Protein AF-A0A925UQS1-F1 (afdb_monomer_lite)

pLDDT: mean 80.5, std 10.34, range [47.56, 92.5]

Radius of gyration: 14.99 Å; chains: 1; bounding box: 30×43×42 Å

Foldseek 3Di:
DPDPDDDDDQDDPDPDDDDQVVSLVVQQVCCVPPVDVAAEAEDQQQVVRPDDPRYGTYHPVPDDPVRVVVVVVCSVPDDDDDPVVVVVVVVVVVVCVVPPD

Structure (mmCIF, N/CA/C/O backbone):
data_AF-A0A925UQS1-F1
#
_entry.id   AF-A0A925UQS1-F1
#
loop_
_atom_site.group_PDB
_atom_site.id
_atom_site.type_symbol
_atom_site.label_atom_id
_atom_site.label_alt_id
_atom_site.label_comp_id
_atom_site.label_asym_id
_atom_site.label_entity_id
_atom_site.label_seq_id
_atom_site.pdbx_PDB_ins_code
_atom_site.Cartn_x
_atom_site.Cartn_y
_atom_site.Cartn_z
_atom_site.occupancy
_atom_site.B_iso_or_equiv
_atom_site.auth_seq_id
_atom_site.auth_comp_id
_atom_site.auth_asym_id
_atom_site.auth_atom_id
_atom_site.pdbx_PDB_model_num
ATOM 1 N N . GLU A 1 1 ? 3.114 -20.949 0.498 1.00 47.56 1 GLU A N 1
ATOM 2 C CA . GLU A 1 1 ? 1.851 -21.397 -0.129 1.00 47.56 1 GLU A CA 1
ATOM 3 C C . GLU A 1 1 ? 1.239 -20.238 -0.898 1.00 47.56 1 GLU A C 1
ATOM 5 O O . GLU A 1 1 ? 1.100 -19.165 -0.324 1.00 47.56 1 GLU A O 1
ATOM 10 N N . ASN A 1 2 ? 0.900 -20.427 -2.175 1.00 52.28 2 ASN A N 1
ATOM 11 C CA . ASN A 1 2 ? 0.190 -19.416 -2.964 1.00 52.28 2 ASN A CA 1
ATOM 12 C C . ASN A 1 2 ? -1.278 -19.371 -2.522 1.00 52.28 2 ASN A C 1
ATOM 14 O O . ASN A 1 2 ? -2.119 -20.090 -3.064 1.00 52.28 2 ASN A O 1
ATOM 18 N N . LYS A 1 3 ? -1.592 -18.546 -1.517 1.00 63.81 3 LYS A N 1
ATOM 19 C CA . LYS A 1 3 ? -2.983 -18.215 -1.195 1.00 63.81 3 LYS A CA 1
ATOM 20 C C . LYS A 1 3 ? -3.558 -17.422 -2.373 1.00 63.81 3 LYS A C 1
ATOM 22 O O . LYS A 1 3 ? -3.041 -16.364 -2.715 1.00 63.81 3 LYS A O 1
ATOM 27 N N . ARG A 1 4 ? -4.619 -17.928 -3.009 1.00 74.75 4 ARG A N 1
ATOM 28 C CA . ARG A 1 4 ? -5.385 -17.159 -4.001 1.00 74.75 4 ARG A CA 1
ATOM 29 C C . ARG A 1 4 ? -6.232 -16.133 -3.256 1.00 74.75 4 ARG A C 1
ATOM 31 O O . ARG A 1 4 ? -7.322 -16.452 -2.795 1.00 74.75 4 ARG A O 1
ATOM 38 N N . ILE A 1 5 ? -5.690 -14.935 -3.093 1.00 84.19 5 ILE A N 1
ATOM 39 C CA . ILE A 1 5 ? -6.405 -13.784 -2.541 1.00 84.19 5 ILE A CA 1
ATOM 40 C C . ILE A 1 5 ? -7.114 -13.098 -3.707 1.00 84.19 5 ILE A C 1
ATOM 42 O O . ILE A 1 5 ? -6.516 -12.918 -4.767 1.00 84.19 5 ILE A O 1
ATOM 46 N N . ALA A 1 6 ? -8.391 -12.759 -3.537 1.00 90.06 6 ALA A N 1
ATOM 47 C CA . ALA A 1 6 ? -9.095 -11.953 -4.524 1.00 90.06 6 ALA A CA 1
ATOM 48 C C . ALA A 1 6 ? -8.437 -10.570 -4.577 1.00 90.06 6 ALA A C 1
ATOM 50 O O . ALA A 1 6 ? -8.285 -9.920 -3.544 1.00 90.06 6 ALA A O 1
ATOM 51 N N . TYR A 1 7 ? -8.020 -10.140 -5.764 1.00 90.94 7 TYR A N 1
ATOM 52 C CA . TYR A 1 7 ? -7.344 -8.864 -5.949 1.00 90.94 7 TYR A CA 1
ATOM 53 C C . TYR A 1 7 ? -7.933 -8.115 -7.139 1.00 90.94 7 TYR A C 1
ATOM 55 O O . TYR A 1 7 ? -8.468 -8.714 -8.074 1.00 90.94 7 TYR A O 1
ATOM 63 N N . LYS A 1 8 ? -7.808 -6.791 -7.092 1.00 91.75 8 LYS A N 1
A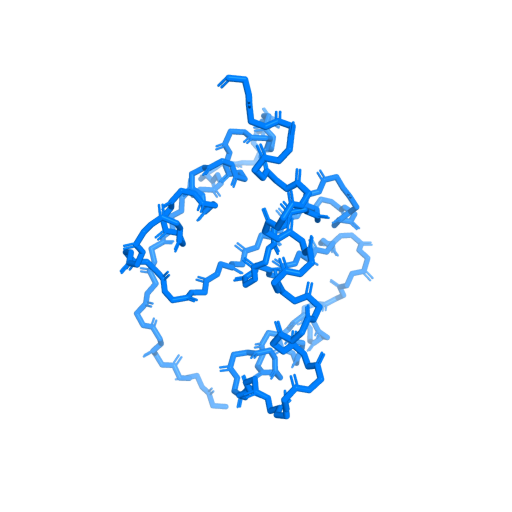TOM 64 C CA . LYS A 1 8 ? -8.108 -5.886 -8.195 1.00 91.75 8 LYS A CA 1
ATOM 65 C C . LYS A 1 8 ? -6.817 -5.173 -8.561 1.00 91.75 8 LYS A C 1
ATOM 67 O O . LYS A 1 8 ? -6.222 -4.508 -7.718 1.00 91.75 8 LYS A O 1
ATOM 72 N N . ASP A 1 9 ? -6.376 -5.366 -9.795 1.00 92.50 9 ASP A N 1
ATOM 73 C CA . ASP A 1 9 ? -5.205 -4.683 -10.330 1.00 92.50 9 ASP A CA 1
ATOM 74 C C . ASP A 1 9 ? -5.629 -3.322 -10.895 1.00 92.50 9 ASP A C 1
ATOM 76 O O . ASP A 1 9 ? -6.614 -3.213 -11.630 1.00 92.50 9 ASP A O 1
ATOM 80 N N . PHE A 1 10 ? -4.905 -2.276 -10.514 1.00 91.12 10 PHE A N 1
ATOM 81 C CA . PHE A 1 10 ? -5.135 -0.910 -10.980 1.00 91.12 10 PHE A CA 1
ATOM 82 C C . PHE A 1 10 ? -4.076 -0.470 -12.004 1.00 91.12 10 PHE A C 1
ATOM 84 O O . PHE A 1 10 ? -4.144 0.651 -12.507 1.00 91.12 10 PHE A O 1
ATOM 91 N N . GLY A 1 11 ? -3.141 -1.356 -12.361 1.00 90.56 11 GLY A N 1
ATOM 92 C CA . GLY A 1 11 ? -2.029 -1.108 -13.268 1.00 90.56 11 GLY A CA 1
ATOM 93 C C . GLY A 1 11 ? -0.781 -0.562 -12.558 1.00 90.56 11 GLY A C 1
ATOM 94 O O . GLY A 1 11 ? -0.696 -0.520 -11.334 1.00 90.56 11 GLY A O 1
ATOM 95 N N . THR A 1 12 ? 0.225 -0.080 -13.289 1.00 91.50 12 THR A N 1
ATOM 96 C CA . THR A 1 12 ? 0.292 0.029 -14.760 1.00 91.50 12 THR A CA 1
ATOM 97 C C . THR A 1 12 ? 0.422 -1.330 -15.464 1.00 91.50 12 THR A C 1
ATOM 99 O O . THR A 1 12 ? 0.850 -2.311 -14.869 1.00 91.50 12 THR A O 1
ATOM 102 N N . TYR A 1 13 ? 0.067 -1.378 -16.750 1.00 92.00 13 TYR A N 1
ATOM 103 C CA . TYR A 1 13 ? 0.138 -2.579 -17.597 1.00 92.00 13 TYR A CA 1
ATOM 104 C C . TYR A 1 13 ? 1.223 -2.482 -18.679 1.00 92.00 13 TYR A C 1
ATOM 106 O O . TYR A 1 13 ? 1.277 -3.301 -19.594 1.00 92.00 13 TYR A O 1
ATOM 114 N N . SER A 1 14 ? 2.076 -1.460 -18.595 1.00 92.38 14 SER A N 1
ATOM 115 C CA . SER A 1 14 ? 3.208 -1.245 -19.491 1.00 92.38 14 SER A CA 1
ATOM 116 C C . SER A 1 14 ? 4.458 -0.860 -18.701 1.00 92.38 14 SER A C 1
ATOM 118 O O . SER A 1 14 ? 4.381 -0.438 -17.548 1.00 92.38 14 SER A O 1
ATOM 120 N N . GLN A 1 15 ? 5.622 -0.987 -19.339 1.00 88.56 15 GLN A N 1
ATOM 121 C CA . GLN A 1 15 ? 6.905 -0.515 -18.797 1.00 88.56 15 GLN A CA 1
ATOM 122 C C . GLN A 1 15 ? 7.160 0.971 -19.083 1.00 88.56 15 GLN A C 1
ATOM 124 O O . GLN A 1 15 ? 8.255 1.479 -18.839 1.00 88.56 15 GLN A O 1
ATOM 129 N N . GLU A 1 16 ? 6.178 1.665 -19.652 1.00 89.81 16 GLU A N 1
ATOM 130 C CA . GLU A 1 16 ? 6.319 3.077 -19.967 1.00 89.81 16 GLU A CA 1
ATOM 131 C C . GLU A 1 16 ? 6.341 3.910 -18.685 1.00 89.81 16 GLU A C 1
ATOM 133 O O . GLU A 1 16 ? 5.779 3.539 -17.652 1.00 89.81 16 GLU A O 1
ATOM 138 N N . SER A 1 17 ? 7.003 5.063 -18.750 1.00 88.19 17 SER A N 1
ATOM 139 C CA . SER A 1 17 ? 6.994 6.001 -17.634 1.00 88.19 17 SER A CA 1
ATOM 140 C C . SER A 1 17 ? 5.579 6.528 -17.417 1.00 88.19 17 SER A C 1
ATOM 142 O O . SER A 1 17 ? 4.954 7.047 -18.339 1.00 88.19 17 SER A O 1
ATOM 144 N N . VAL A 1 18 ? 5.106 6.456 -16.177 1.00 87.56 18 VAL A N 1
ATOM 145 C CA . VAL A 1 18 ? 3.771 6.908 -15.785 1.00 87.56 18 VAL A CA 1
ATOM 146 C C . VAL A 1 18 ? 3.809 7.724 -14.497 1.00 87.56 18 VAL A C 1
ATOM 148 O O . VAL A 1 18 ? 4.739 7.624 -13.694 1.00 87.56 18 VAL A O 1
ATOM 151 N N . ASP A 1 19 ? 2.754 8.506 -14.272 1.00 85.31 19 ASP A N 1
ATOM 152 C CA . ASP A 1 19 ? 2.575 9.261 -13.035 1.00 85.31 19 ASP A CA 1
ATOM 153 C C . ASP A 1 19 ? 1.997 8.354 -11.941 1.00 85.31 19 ASP A C 1
ATOM 155 O O . ASP A 1 19 ? 0.783 8.136 -11.865 1.00 85.31 19 ASP A O 1
ATOM 159 N N . TYR A 1 20 ? 2.857 7.863 -11.048 1.00 82.62 20 TYR A N 1
ATOM 160 C CA . TYR A 1 20 ? 2.450 7.025 -9.914 1.00 82.62 20 TYR A CA 1
ATOM 161 C C . TYR A 1 20 ? 1.327 7.613 -9.023 1.00 82.62 20 TYR A C 1
ATOM 163 O O . TYR A 1 20 ? 0.552 6.810 -8.498 1.00 82.62 20 TYR A O 1
ATOM 171 N N . PRO A 1 21 ? 1.147 8.949 -8.855 1.00 84.38 21 PRO A N 1
ATOM 172 C CA . PRO A 1 21 ? 0.057 9.474 -8.030 1.00 84.38 21 PRO A CA 1
ATOM 173 C C . PRO A 1 21 ? -1.340 9.075 -8.521 1.00 84.38 21 PRO A C 1
ATOM 175 O O . PRO A 1 21 ? -2.245 8.926 -7.705 1.00 84.38 21 PRO A O 1
ATOM 178 N N . LYS A 1 22 ? -1.519 8.857 -9.834 1.00 85.25 22 LYS A N 1
ATOM 179 C CA . LYS A 1 22 ? -2.806 8.429 -10.410 1.00 85.25 22 LYS A CA 1
ATOM 180 C C . LYS A 1 22 ? -3.211 7.052 -9.877 1.00 85.25 22 LYS A C 1
ATOM 182 O O . LYS A 1 22 ? -4.318 6.883 -9.380 1.00 85.25 22 LYS A O 1
ATOM 187 N N . TYR A 1 23 ? -2.274 6.107 -9.898 1.00 87.75 23 TYR A N 1
ATOM 188 C CA . TYR A 1 23 ? -2.472 4.744 -9.400 1.00 87.75 23 TYR A CA 1
ATOM 189 C C . TYR A 1 23 ? -2.615 4.710 -7.878 1.00 87.75 23 TYR A C 1
ATOM 191 O O . TYR A 1 23 ? -3.487 4.023 -7.350 1.00 87.75 23 TYR A O 1
ATOM 199 N N . ALA A 1 24 ? -1.811 5.511 -7.170 1.00 85.06 24 ALA A N 1
ATOM 200 C CA . ALA A 1 24 ? -1.922 5.655 -5.724 1.00 85.06 24 ALA A CA 1
ATOM 201 C C . ALA A 1 24 ? -3.315 6.153 -5.303 1.00 85.06 24 ALA A C 1
ATOM 203 O O . ALA A 1 24 ? -3.879 5.622 -4.345 1.00 85.06 24 ALA A O 1
ATOM 204 N N . SER A 1 25 ? -3.894 7.119 -6.033 1.00 85.56 25 SER A N 1
ATOM 205 C CA . SER A 1 25 ? -5.259 7.599 -5.776 1.00 85.56 25 SER A CA 1
ATOM 206 C C . SER A 1 25 ? -6.280 6.487 -5.970 1.00 85.56 25 SER A C 1
ATOM 208 O O . SER A 1 25 ? -7.073 6.246 -5.069 1.00 85.56 25 SER A O 1
ATOM 210 N N . SER A 1 26 ? -6.216 5.747 -7.082 1.00 87.56 26 SER A N 1
ATOM 211 C CA . SER A 1 26 ? -7.165 4.660 -7.360 1.00 87.56 26 SER A CA 1
ATOM 212 C C . SER A 1 26 ? -7.136 3.559 -6.298 1.00 87.56 26 SER A C 1
ATOM 214 O O . SER A 1 26 ? -8.190 3.128 -5.832 1.00 87.56 26 SER A O 1
ATOM 216 N N . VAL A 1 27 ? -5.945 3.137 -5.858 1.00 87.12 27 VAL A N 1
ATOM 217 C CA . VAL A 1 27 ? -5.826 2.151 -4.772 1.00 87.12 27 VAL A CA 1
ATOM 218 C C . VAL A 1 27 ? -6.367 2.735 -3.468 1.00 87.12 27 VAL A C 1
ATOM 220 O O . VAL A 1 27 ? -7.173 2.090 -2.800 1.00 87.12 27 VAL A O 1
ATOM 223 N N . THR A 1 28 ? -6.006 3.977 -3.136 1.00 84.81 28 THR A N 1
ATOM 224 C CA . THR A 1 28 ? -6.483 4.650 -1.917 1.00 84.81 28 THR A CA 1
ATOM 225 C C . THR A 1 28 ? -8.000 4.812 -1.893 1.00 84.81 28 THR A C 1
ATOM 227 O O . THR A 1 28 ? -8.617 4.593 -0.855 1.00 84.81 28 THR A O 1
ATOM 230 N N . GLU A 1 29 ? -8.614 5.155 -3.021 1.00 85.62 29 GLU A N 1
ATOM 231 C CA . GLU A 1 29 ? -10.065 5.270 -3.172 1.00 85.62 29 GLU A CA 1
ATOM 232 C C . GLU A 1 29 ? -10.756 3.912 -3.051 1.00 85.62 29 GLU A C 1
ATOM 234 O O . GLU A 1 29 ? -11.755 3.813 -2.349 1.00 85.62 29 GLU A O 1
ATOM 239 N N . SER A 1 30 ? -10.203 2.843 -3.638 1.00 85.94 30 SER A N 1
ATOM 240 C CA . SER A 1 30 ? -10.784 1.500 -3.479 1.00 85.94 30 SER A CA 1
ATOM 241 C C . SER A 1 30 ? -10.756 1.011 -2.027 1.00 85.94 30 SER A C 1
ATOM 243 O O . SER A 1 30 ? -11.685 0.347 -1.565 1.00 85.94 30 SER A O 1
ATOM 245 N N . VAL A 1 31 ? -9.727 1.400 -1.268 1.00 85.94 31 VAL A N 1
ATOM 246 C CA . VAL A 1 31 ? -9.650 1.128 0.173 1.00 85.94 31 VAL A CA 1
ATOM 247 C C . VAL A 1 31 ? -10.627 2.025 0.957 1.00 85.94 31 VAL A C 1
ATOM 249 O O . VAL A 1 31 ? -11.260 1.577 1.914 1.00 85.94 31 VAL A O 1
ATOM 252 N N . LYS A 1 32 ? -10.816 3.282 0.532 1.00 72.06 32 LYS A N 1
ATOM 253 C CA . LYS A 1 32 ? -11.739 4.275 1.116 1.00 72.06 32 LYS A CA 1
ATOM 254 C C . LYS A 1 32 ? -13.078 4.341 0.348 1.00 72.06 32 LYS A C 1
ATOM 256 O O . LYS A 1 32 ? -13.355 5.378 -0.248 1.00 72.06 32 LYS A O 1
ATOM 261 N N . PRO A 1 33 ? -13.934 3.307 0.300 1.00 58.38 33 PRO A N 1
ATOM 262 C CA . PRO A 1 33 ? -14.974 3.095 1.313 1.00 58.38 33 PRO A CA 1
ATOM 263 C C . PRO A 1 33 ? -15.359 1.598 1.411 1.00 58.38 33 PRO A C 1
ATOM 265 O O . PRO A 1 33 ? -16.536 1.253 1.501 1.00 58.38 33 PRO A O 1
ATOM 268 N N . GLY A 1 34 ? -14.359 0.708 1.381 1.00 68.50 34 GLY A N 1
ATOM 269 C CA . GLY A 1 34 ? -14.544 -0.737 1.560 1.00 68.50 34 GLY A CA 1
ATOM 270 C C . GLY A 1 34 ? -14.749 -1.565 0.285 1.00 68.50 34 GLY A C 1
ATOM 271 O O . GLY A 1 34 ? -15.304 -2.654 0.388 1.00 68.50 34 GLY A O 1
ATOM 272 N N . GLU A 1 35 ? -14.318 -1.104 -0.901 1.00 83.88 35 GLU A N 1
ATOM 273 C CA . GLU A 1 35 ? -14.237 -1.996 -2.081 1.00 83.88 35 GLU A CA 1
ATOM 274 C C . GLU A 1 35 ? -13.091 -3.009 -1.909 1.00 83.88 35 GLU A C 1
ATOM 276 O O . GLU A 1 35 ? -13.245 -4.194 -2.197 1.00 83.88 35 GLU A O 1
ATOM 281 N N . CYS A 1 36 ? -11.959 -2.541 -1.383 1.00 85.25 36 CYS A N 1
ATOM 282 C CA . CYS A 1 36 ? -10.796 -3.343 -1.031 1.00 85.25 36 CYS A CA 1
ATOM 283 C C . CYS A 1 36 ? -10.506 -3.198 0.468 1.00 85.25 36 CYS A C 1
ATOM 285 O O . CYS A 1 36 ? -10.487 -2.092 1.002 1.00 85.25 36 CYS A O 1
ATOM 287 N N . GLU A 1 37 ? -10.206 -4.298 1.157 1.00 83.31 37 GLU A N 1
ATOM 288 C CA . GLU A 1 37 ? -9.827 -4.256 2.582 1.00 83.31 37 GLU A CA 1
ATOM 289 C C . GLU A 1 37 ? -8.424 -3.667 2.801 1.00 83.31 37 GLU A C 1
ATOM 291 O O . GLU A 1 37 ? -8.092 -3.156 3.872 1.00 83.31 37 GLU A O 1
ATOM 296 N N . ARG A 1 38 ? -7.574 -3.792 1.781 1.00 85.94 38 ARG A N 1
ATOM 297 C CA . ARG A 1 38 ? -6.122 -3.657 1.846 1.00 85.94 38 ARG A CA 1
ATOM 298 C C . ARG A 1 38 ? -5.602 -3.204 0.483 1.00 85.94 38 ARG A C 1
ATOM 300 O O . ARG A 1 38 ? -6.058 -3.716 -0.535 1.00 85.94 38 ARG A O 1
ATOM 307 N N . GLY A 1 39 ? -4.645 -2.276 0.460 1.00 87.88 39 GLY A N 1
ATOM 308 C CA . GLY A 1 39 ? -3.934 -1.869 -0.759 1.00 87.88 39 GLY A CA 1
ATOM 309 C C . GLY A 1 39 ? -2.446 -2.235 -0.746 1.00 87.88 39 GLY A C 1
ATOM 310 O O . GLY A 1 39 ? -1.782 -2.114 0.282 1.00 87.88 39 GLY A O 1
ATOM 311 N N . ILE A 1 40 ? -1.908 -2.629 -1.900 1.00 88.69 40 ILE A N 1
ATOM 312 C CA . ILE A 1 40 ? -0.466 -2.799 -2.126 1.00 88.69 40 ILE A CA 1
ATOM 313 C C . ILE A 1 40 ? -0.063 -1.843 -3.246 1.00 88.69 40 ILE A C 1
ATOM 315 O O . ILE A 1 40 ? -0.709 -1.796 -4.290 1.00 88.69 40 ILE A O 1
ATOM 319 N N . LEU A 1 41 ? 0.994 -1.071 -3.019 1.00 88.19 41 LEU A N 1
ATOM 320 C CA . LEU A 1 41 ? 1.565 -0.141 -3.983 1.00 88.19 41 LEU A CA 1
ATOM 321 C C . LEU A 1 41 ? 3.044 -0.463 -4.191 1.00 88.19 41 LEU A C 1
ATOM 323 O O . LEU A 1 41 ? 3.773 -0.712 -3.234 1.00 88.19 41 LEU A O 1
ATOM 327 N N . CYS A 1 42 ? 3.505 -0.431 -5.439 1.00 86.06 42 CYS A N 1
ATOM 328 C CA . CYS A 1 42 ? 4.900 -0.690 -5.784 1.00 86.06 42 CYS A CA 1
ATOM 329 C C . CYS A 1 42 ? 5.430 0.419 -6.697 1.00 86.06 42 CYS A C 1
ATOM 331 O O . CYS A 1 42 ? 4.801 0.767 -7.695 1.00 86.06 42 CYS A O 1
ATOM 333 N N . CYS A 1 43 ? 6.575 1.004 -6.347 1.00 84.56 43 CYS A N 1
ATOM 334 C CA . CYS A 1 43 ? 7.291 1.943 -7.210 1.00 84.56 43 CYS A CA 1
ATOM 335 C C . CYS A 1 43 ? 8.806 1.745 -7.075 1.00 84.56 43 CYS A C 1
ATOM 337 O O . CYS A 1 43 ? 9.258 0.893 -6.321 1.00 84.56 43 CYS A O 1
ATOM 339 N N . GLY A 1 44 ? 9.623 2.531 -7.783 1.00 81.19 44 GLY A N 1
ATOM 340 C CA . GLY A 1 44 ? 11.075 2.314 -7.799 1.00 81.19 44 GLY A CA 1
ATOM 341 C C . 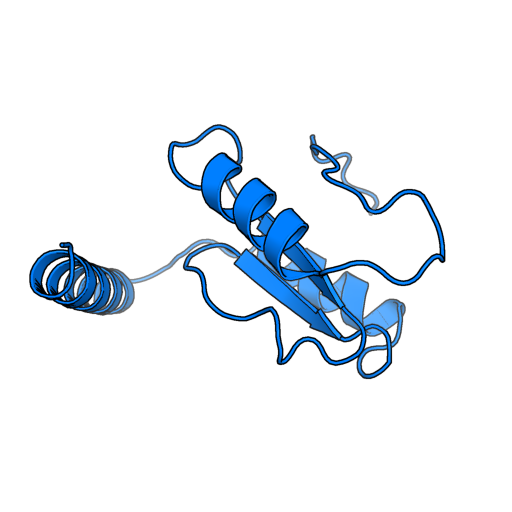GLY A 1 44 ? 11.731 2.302 -6.409 1.00 81.19 44 GLY A C 1
ATOM 342 O O . GLY A 1 44 ? 12.550 1.433 -6.133 1.00 81.19 44 GLY A O 1
ATOM 343 N N . THR A 1 45 ? 11.369 3.236 -5.524 1.00 78.31 45 THR A N 1
ATOM 344 C CA . THR A 1 45 ? 11.970 3.361 -4.179 1.00 78.31 45 THR A CA 1
ATOM 345 C C . THR A 1 45 ? 10.991 3.131 -3.030 1.00 78.31 45 THR A C 1
ATOM 347 O O . THR A 1 45 ? 11.420 3.062 -1.885 1.00 78.31 45 THR A O 1
ATOM 350 N N . GLY A 1 46 ? 9.685 3.066 -3.295 1.00 68.31 46 GLY A N 1
ATOM 351 C CA . GLY A 1 46 ? 8.638 2.990 -2.268 1.00 68.31 46 GLY A CA 1
ATOM 352 C C . GLY A 1 46 ? 8.384 4.300 -1.500 1.00 68.31 46 GLY A C 1
ATOM 353 O O . GLY A 1 46 ? 7.347 4.430 -0.861 1.00 68.31 46 GLY A O 1
ATOM 354 N N . VAL A 1 47 ? 9.273 5.300 -1.599 1.00 66.19 47 VAL A N 1
ATOM 355 C CA . VAL A 1 47 ? 9.218 6.552 -0.809 1.00 66.19 47 VAL A CA 1
ATOM 356 C C . VAL A 1 47 ? 8.148 7.526 -1.311 1.00 66.19 47 VAL A C 1
ATOM 358 O O . VAL A 1 47 ? 7.503 8.204 -0.520 1.00 66.19 47 VAL A O 1
ATOM 361 N N . GLY A 1 48 ? 7.940 7.604 -2.630 1.00 54.19 48 GLY A N 1
ATOM 362 C CA . GLY A 1 48 ? 6.981 8.548 -3.221 1.00 54.19 48 GLY A CA 1
ATOM 363 C C . GLY A 1 48 ? 5.513 8.168 -3.006 1.00 54.19 48 GLY A C 1
ATOM 364 O O . GLY A 1 48 ? 4.637 9.001 -3.206 1.00 54.19 48 GLY A O 1
ATOM 365 N N . ILE A 1 49 ? 5.239 6.921 -2.610 1.00 59.28 49 ILE A N 1
ATOM 366 C CA . ILE A 1 49 ? 3.890 6.343 -2.621 1.00 59.28 49 ILE A CA 1
ATOM 367 C C . ILE A 1 49 ? 3.330 6.043 -1.218 1.00 59.28 49 ILE A C 1
ATOM 369 O O . ILE A 1 49 ? 2.185 5.625 -1.079 1.00 59.28 49 ILE A O 1
ATOM 373 N N . SER A 1 50 ? 4.090 6.332 -0.157 1.00 59.44 50 SER A N 1
ATOM 374 C CA . SER A 1 50 ? 3.764 5.942 1.218 1.00 59.44 50 SER A CA 1
ATOM 375 C C . SER A 1 50 ? 2.973 6.992 2.005 1.00 59.44 50 SER A C 1
ATOM 377 O O . SER A 1 50 ? 3.512 7.584 2.939 1.00 59.44 50 SER A O 1
ATOM 379 N N . ILE A 1 51 ? 1.700 7.232 1.670 1.00 56.81 51 ILE A N 1
ATOM 380 C CA . ILE A 1 51 ? 0.793 8.018 2.535 1.00 56.81 51 ILE A CA 1
ATOM 381 C C . ILE A 1 51 ? -0.649 7.486 2.448 1.00 56.81 51 ILE A C 1
ATOM 383 O O . ILE A 1 51 ? -1.490 8.069 1.771 1.00 56.81 51 ILE A O 1
ATOM 387 N N . ALA A 1 52 ? -0.957 6.392 3.152 1.00 59.38 52 ALA A N 1
ATOM 388 C CA . ALA A 1 52 ? -2.339 6.001 3.455 1.00 59.38 52 ALA A CA 1
ATOM 389 C C . ALA A 1 52 ? -2.405 4.946 4.573 1.00 59.38 52 ALA A C 1
ATOM 391 O O . ALA A 1 52 ? -1.591 4.025 4.627 1.00 59.38 52 ALA A O 1
ATOM 392 N N . ALA A 1 53 ? -3.407 5.055 5.451 1.00 61.97 53 ALA A N 1
ATOM 393 C CA . ALA A 1 53 ? -3.756 3.978 6.375 1.00 61.97 53 ALA A CA 1
ATOM 394 C C . ALA A 1 53 ? -4.269 2.758 5.579 1.00 61.97 53 ALA A C 1
ATOM 396 O O . ALA A 1 53 ? -5.048 2.924 4.644 1.00 61.97 53 ALA A O 1
ATOM 397 N N . ASN A 1 54 ? -3.836 1.549 5.955 1.00 74.94 54 ASN A N 1
ATOM 398 C CA . ASN A 1 54 ? -4.168 0.264 5.307 1.00 74.94 54 ASN A CA 1
ATOM 399 C C . ASN A 1 54 ? -3.612 0.048 3.886 1.00 74.94 54 ASN A C 1
ATOM 401 O O . ASN A 1 54 ? -4.132 -0.782 3.136 1.00 74.94 54 ASN A 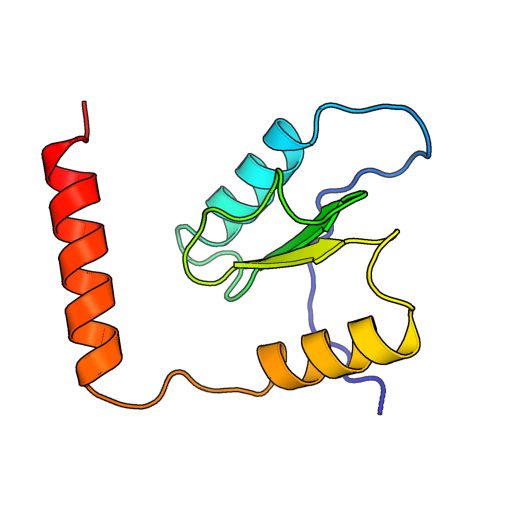O 1
ATOM 405 N N . ILE A 1 55 ? -2.520 0.732 3.530 1.00 82.56 55 ILE A N 1
ATOM 406 C CA . ILE A 1 55 ? -1.783 0.486 2.284 1.00 82.56 55 ILE A CA 1
ATOM 407 C C . ILE A 1 55 ? -0.307 0.242 2.599 1.00 82.56 55 ILE A C 1
ATOM 409 O O . ILE A 1 55 ? 0.292 0.996 3.367 1.00 82.56 55 ILE A O 1
ATOM 413 N N . ILE A 1 56 ? 0.284 -0.796 2.005 1.00 83.50 56 ILE A N 1
ATOM 414 C CA . ILE A 1 56 ? 1.731 -1.039 2.055 1.00 83.50 56 ILE A CA 1
ATOM 415 C C . ILE A 1 56 ? 2.402 -0.589 0.758 1.00 83.50 56 ILE A C 1
ATOM 417 O O . ILE A 1 56 ? 1.826 -0.690 -0.322 1.00 83.50 56 ILE A O 1
ATOM 421 N N . CYS A 1 57 ? 3.616 -0.054 0.880 1.00 84.19 57 CYS A N 1
ATOM 422 C CA . CYS A 1 57 ? 4.384 0.503 -0.227 1.00 84.19 57 CYS A CA 1
ATOM 423 C C . CYS A 1 57 ? 5.729 -0.207 -0.335 1.00 84.19 57 CYS A C 1
ATOM 425 O O . CYS A 1 57 ? 6.506 -0.200 0.620 1.00 84.19 57 CYS A O 1
ATOM 427 N N . LEU A 1 58 ? 6.006 -0.791 -1.496 1.00 85.44 58 LEU A N 1
ATOM 428 C CA . LEU A 1 58 ? 7.240 -1.509 -1.778 1.00 85.44 58 LEU A CA 1
ATOM 429 C C . LEU A 1 58 ? 8.094 -0.758 -2.801 1.00 85.44 58 LEU A C 1
ATOM 431 O O . LEU A 1 58 ? 7.591 -0.124 -3.732 1.00 85.44 58 LEU A O 1
ATOM 435 N N . GLY A 1 59 ? 9.409 -0.819 -2.594 1.00 85.62 59 GLY A N 1
ATOM 436 C CA . GLY A 1 59 ? 10.405 -0.276 -3.505 1.00 85.62 59 GLY A CA 1
ATOM 437 C C . GLY A 1 59 ? 11.016 -1.382 -4.351 1.00 85.62 59 GLY A C 1
ATOM 438 O O . GLY A 1 59 ? 11.876 -2.097 -3.850 1.00 85.62 59 GLY A O 1
ATOM 439 N N . GLU A 1 60 ? 10.643 -1.498 -5.622 1.00 84.94 60 GLU A N 1
ATOM 440 C CA . GLU A 1 60 ? 11.147 -2.545 -6.528 1.00 84.94 60 GLU A CA 1
ATOM 441 C C . GLU A 1 60 ? 12.684 -2.564 -6.609 1.00 84.94 60 GLU A C 1
ATOM 443 O O . GLU A 1 60 ? 13.309 -3.619 -6.609 1.00 84.94 60 GLU A O 1
ATOM 448 N N . ARG A 1 61 ? 13.327 -1.388 -6.616 1.00 84.31 61 ARG A N 1
ATOM 449 C CA . ARG A 1 61 ? 14.796 -1.271 -6.708 1.00 84.31 61 ARG A CA 1
ATOM 450 C C . ARG A 1 61 ? 15.497 -1.383 -5.352 1.00 84.31 61 ARG A C 1
ATOM 452 O O . ARG A 1 61 ? 16.717 -1.263 -5.288 1.00 84.31 61 ARG A O 1
ATOM 459 N N . VAL A 1 62 ? 14.733 -1.536 -4.272 1.00 85.25 62 VAL A N 1
ATOM 460 C CA . VAL A 1 62 ? 15.222 -1.552 -2.884 1.00 85.25 62 VAL A CA 1
ATOM 461 C C . VAL A 1 62 ? 15.013 -2.929 -2.258 1.00 85.25 62 VAL A C 1
ATO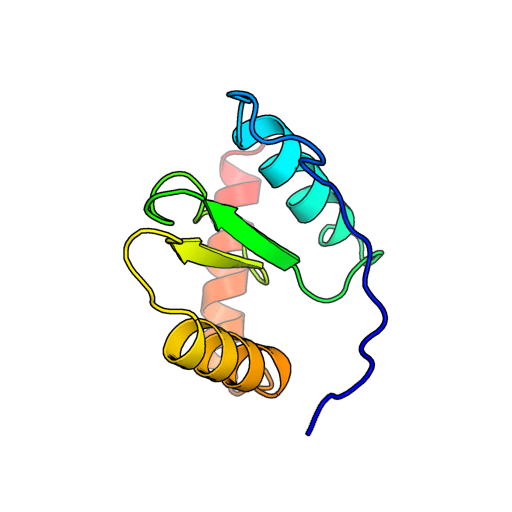M 463 O O . VAL A 1 62 ? 15.852 -3.401 -1.494 1.00 85.25 62 VAL A O 1
ATOM 466 N N . THR A 1 63 ? 13.906 -3.588 -2.588 1.00 84.94 63 THR A N 1
ATOM 467 C CA . THR A 1 63 ? 13.484 -4.860 -2.013 1.00 84.94 63 THR A CA 1
ATOM 468 C C . THR A 1 63 ? 13.520 -5.942 -3.087 1.00 84.94 63 THR A C 1
ATOM 470 O O . THR A 1 63 ? 12.778 -5.879 -4.059 1.00 84.94 63 THR A O 1
ATOM 473 N N . GLY A 1 64 ? 14.368 -6.959 -2.906 1.00 87.69 64 GLY A N 1
ATOM 474 C CA . GLY A 1 64 ? 14.360 -8.137 -3.778 1.00 87.69 64 GLY A CA 1
ATOM 475 C C . GLY A 1 64 ? 13.077 -8.963 -3.618 1.00 87.69 64 GLY A C 1
ATOM 476 O O . GLY A 1 64 ? 12.471 -8.963 -2.545 1.00 87.69 64 GLY A O 1
ATOM 477 N N . GLU A 1 65 ? 12.705 -9.712 -4.658 1.00 87.50 65 GLU A N 1
ATOM 478 C CA . GLU A 1 65 ? 11.446 -10.476 -4.751 1.00 87.50 65 GLU A CA 1
ATOM 479 C C . GLU A 1 65 ? 11.148 -11.324 -3.505 1.00 87.50 65 GLU A C 1
ATOM 481 O O . GLU A 1 65 ? 10.065 -11.239 -2.931 1.00 87.50 65 GLU A O 1
ATOM 486 N N . GLY A 1 66 ? 12.127 -12.096 -3.023 1.00 86.75 66 GLY A N 1
ATOM 487 C CA . GLY A 1 66 ? 11.928 -12.954 -1.851 1.00 86.75 66 GLY A CA 1
ATOM 488 C C . GLY A 1 66 ? 11.574 -12.174 -0.580 1.00 86.75 66 GLY A C 1
ATOM 489 O O . GLY A 1 66 ? 10.722 -12.607 0.194 1.00 86.75 66 GLY A O 1
ATOM 490 N N . LEU A 1 67 ? 12.188 -11.005 -0.372 1.00 85.62 67 LEU A N 1
ATOM 491 C CA . LEU A 1 67 ? 11.878 -10.151 0.775 1.00 85.62 67 LEU A CA 1
ATOM 492 C C . LEU A 1 67 ? 10.525 -9.457 0.599 1.00 85.62 67 LEU A C 1
ATOM 494 O O . LEU A 1 67 ? 9.769 -9.382 1.564 1.00 85.62 67 LEU A O 1
ATOM 498 N N . ALA A 1 68 ? 10.199 -9.015 -0.617 1.00 86.44 68 ALA A N 1
ATOM 499 C CA . ALA A 1 68 ? 8.903 -8.420 -0.932 1.00 86.44 68 ALA A CA 1
ATOM 500 C C . ALA A 1 68 ? 7.762 -9.395 -0.610 1.00 86.44 68 ALA A C 1
ATOM 502 O O . ALA A 1 68 ? 6.871 -9.062 0.166 1.00 86.44 68 ALA A O 1
ATOM 503 N N . LEU A 1 69 ? 7.868 -10.646 -1.066 1.00 86.94 69 LEU A N 1
ATOM 504 C CA . LEU A 1 69 ? 6.881 -11.689 -0.780 1.00 86.94 69 LEU A CA 1
ATOM 505 C C . LEU A 1 69 ? 6.740 -11.979 0.718 1.00 86.94 69 LEU A C 1
ATOM 507 O O . LEU A 1 69 ? 5.636 -12.243 1.196 1.00 86.94 69 LEU A O 1
ATOM 511 N N . MET A 1 70 ? 7.835 -11.958 1.482 1.00 84.69 70 MET A N 1
ATOM 512 C CA . MET A 1 70 ? 7.764 -12.138 2.936 1.00 84.69 70 MET A CA 1
ATOM 513 C C . MET A 1 70 ? 7.051 -10.971 3.616 1.00 84.69 70 MET A C 1
ATOM 515 O O . MET A 1 70 ? 6.217 -11.198 4.493 1.00 84.69 70 MET A O 1
ATOM 519 N N . VAL A 1 71 ? 7.358 -9.741 3.205 1.00 86.81 71 VAL A N 1
ATOM 520 C CA . VAL A 1 71 ? 6.728 -8.527 3.731 1.00 86.81 71 VAL A CA 1
ATOM 521 C C . VAL A 1 71 ? 5.238 -8.506 3.398 1.00 86.81 71 VAL A C 1
ATOM 523 O O . VAL A 1 71 ? 4.433 -8.280 4.298 1.00 86.81 71 VAL A O 1
ATOM 526 N N . ASP A 1 72 ? 4.861 -8.828 2.161 1.00 85.88 72 ASP A N 1
ATOM 527 C CA . ASP A 1 72 ? 3.461 -8.902 1.740 1.00 85.88 72 ASP A CA 1
ATOM 528 C C . ASP A 1 72 ? 2.700 -9.963 2.526 1.00 85.88 72 ASP A C 1
ATOM 530 O O . ASP A 1 72 ? 1.622 -9.695 3.053 1.00 85.88 72 ASP A O 1
ATOM 534 N N . ASN A 1 73 ? 3.278 -11.157 2.682 1.00 85.31 73 ASN A N 1
ATOM 535 C CA . ASN A 1 73 ? 2.663 -12.204 3.491 1.00 85.31 73 ASN A CA 1
ATOM 536 C C . ASN A 1 73 ? 2.505 -11.772 4.951 1.00 85.31 73 ASN A C 1
ATOM 538 O O . ASN A 1 73 ? 1.438 -11.974 5.532 1.00 85.31 73 ASN A O 1
ATOM 542 N N . ALA A 1 74 ? 3.535 -11.180 5.556 1.00 85.38 74 ALA A N 1
ATOM 543 C CA . ALA A 1 74 ? 3.454 -10.696 6.929 1.00 85.38 74 ALA A CA 1
ATOM 544 C C . ALA A 1 74 ? 2.365 -9.629 7.063 1.00 85.38 74 ALA A C 1
ATOM 546 O O . ALA A 1 74 ? 1.521 -9.720 7.951 1.00 85.38 74 ALA A O 1
ATOM 547 N N . TRP A 1 75 ? 2.334 -8.664 6.147 1.00 84.81 75 TRP A N 1
ATOM 548 C CA . TRP A 1 75 ? 1.338 -7.610 6.140 1.00 84.81 75 TRP A CA 1
ATOM 549 C C . TRP A 1 75 ? -0.069 -8.193 6.007 1.00 84.81 75 TRP A C 1
ATOM 551 O O . TRP A 1 75 ? -0.867 -8.000 6.920 1.00 84.81 75 TRP A O 1
ATOM 561 N N . LEU A 1 76 ? -0.347 -8.981 4.960 1.00 83.88 76 LEU A N 1
ATOM 562 C CA . LEU A 1 76 ? -1.657 -9.581 4.659 1.00 83.88 76 LEU A CA 1
ATOM 563 C C . LEU A 1 76 ? -2.223 -10.444 5.793 1.00 83.88 76 LEU A C 1
ATOM 565 O O . LEU A 1 76 ? -3.432 -10.444 6.002 1.00 83.88 76 LEU A O 1
ATOM 569 N N . ASN A 1 77 ? -1.374 -11.170 6.524 1.00 83.88 77 ASN A N 1
ATOM 570 C CA . ASN A 1 77 ? -1.820 -12.069 7.593 1.00 83.88 77 ASN A CA 1
ATOM 571 C C . ASN A 1 77 ? -1.799 -11.420 8.990 1.00 83.88 77 ASN A C 1
ATOM 573 O O . ASN A 1 77 ? -2.207 -12.060 9.955 1.00 83.88 77 ASN A O 1
ATOM 577 N N . THR A 1 78 ? -1.328 -10.176 9.124 1.00 81.94 78 THR A N 1
ATOM 578 C CA . THR A 1 78 ? -1.328 -9.473 10.414 1.00 81.94 78 THR A CA 1
ATOM 579 C C . THR A 1 78 ? -2.666 -8.780 10.640 1.00 81.94 78 THR A C 1
ATOM 581 O O . THR A 1 78 ? -3.120 -7.992 9.805 1.00 81.94 78 THR A O 1
ATOM 584 N N . GLU A 1 79 ? -3.284 -9.047 11.787 1.00 75.94 79 GLU A N 1
ATOM 585 C CA . GLU A 1 79 ? -4.452 -8.316 12.274 1.00 75.94 79 GLU A CA 1
ATOM 586 C C . GLU A 1 79 ? -4.022 -7.062 13.038 1.00 75.94 79 GLU A C 1
ATOM 588 O O . GLU A 1 79 ? -3.003 -7.045 13.737 1.00 75.94 79 GLU A O 1
ATOM 593 N N . LEU A 1 80 ? -4.814 -5.995 12.928 1.00 68.38 80 LEU A N 1
ATOM 594 C CA . LEU A 1 80 ? -4.597 -4.810 13.744 1.00 68.38 80 LEU A CA 1
ATOM 595 C C . LEU A 1 80 ? -4.936 -5.155 15.198 1.00 68.38 80 LEU A C 1
ATOM 597 O O . LEU A 1 80 ? -6.092 -5.390 15.539 1.00 68.38 80 LEU A O 1
ATOM 601 N N . THR A 1 81 ? -3.928 -5.177 16.062 1.00 65.00 81 THR A N 1
ATOM 602 C CA . THR A 1 81 ? -4.098 -5.535 17.473 1.00 65.00 81 THR A CA 1
ATOM 603 C C . THR A 1 81 ? -3.915 -4.319 18.374 1.00 65.00 81 THR A C 1
ATOM 605 O O . THR A 1 81 ? -3.031 -3.496 18.158 1.00 65.00 81 THR A O 1
ATOM 608 N N . GLY A 1 82 ? -4.718 -4.211 19.432 1.00 63.56 82 GLY A N 1
ATOM 609 C CA . GLY A 1 82 ? -4.480 -3.290 20.548 1.00 63.56 82 GLY A CA 1
ATOM 610 C C . GLY 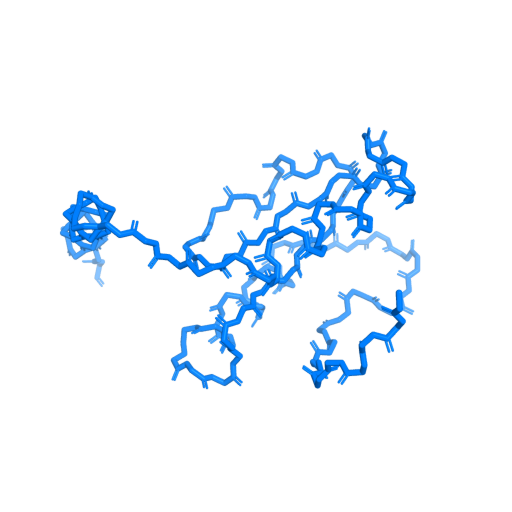A 1 82 ? -5.100 -1.890 20.430 1.00 63.56 82 GLY A C 1
ATOM 611 O O . GLY A 1 82 ? -4.998 -1.196 19.420 1.00 63.56 82 GLY A O 1
ATOM 612 N N . GLU A 1 83 ? -5.664 -1.431 21.548 1.00 65.25 83 GLU A N 1
ATOM 613 C CA . GLU A 1 83 ? -6.425 -0.177 21.680 1.00 65.25 83 GLU A CA 1
ATOM 614 C C . GLU A 1 83 ? -5.595 1.090 21.403 1.00 65.25 83 GLU A C 1
ATOM 616 O O . GLU A 1 83 ? -6.107 2.088 20.896 1.00 65.25 83 GLU A O 1
ATOM 621 N N . LYS A 1 84 ? -4.279 1.054 21.661 1.00 68.62 84 LYS A N 1
ATOM 622 C CA . LYS A 1 84 ? -3.370 2.194 21.429 1.00 68.62 84 LYS A CA 1
ATOM 623 C C . LYS A 1 84 ? -3.262 2.581 19.951 1.00 68.62 84 LYS A C 1
ATOM 625 O O . LYS A 1 84 ? -3.002 3.744 19.647 1.00 68.62 84 LYS A O 1
ATOM 630 N N . HIS A 1 85 ? -3.445 1.629 19.037 1.00 67.50 85 HIS A N 1
ATOM 631 C CA . HIS A 1 85 ? -3.404 1.901 17.600 1.00 67.50 85 HIS A CA 1
ATOM 632 C C . HIS A 1 85 ? -4.671 2.621 17.144 1.00 67.50 85 HIS A C 1
ATOM 634 O O . HIS A 1 85 ? -4.576 3.569 16.368 1.00 67.50 85 HIS A O 1
ATOM 640 N N . GLN A 1 86 ? -5.825 2.266 17.715 1.00 70.31 86 GLN A N 1
ATOM 641 C CA . GLN A 1 86 ? -7.080 2.963 17.451 1.00 70.31 86 GLN A CA 1
ATOM 642 C C . GLN A 1 86 ? -7.020 4.431 17.891 1.00 70.31 86 GLN A C 1
ATOM 644 O O . GLN A 1 86 ? -7.479 5.306 17.164 1.00 70.31 86 GLN A O 1
ATOM 649 N N . ILE A 1 87 ? -6.378 4.722 19.029 1.00 78.69 87 ILE A N 1
ATOM 650 C CA . ILE A 1 87 ? -6.160 6.104 19.492 1.00 78.69 87 ILE A CA 1
ATOM 651 C C . ILE A 1 87 ? -5.379 6.916 18.448 1.00 78.69 87 ILE A C 1
ATOM 653 O O . ILE A 1 87 ? -5.763 8.035 18.122 1.00 78.69 87 ILE A O 1
ATOM 657 N N . ARG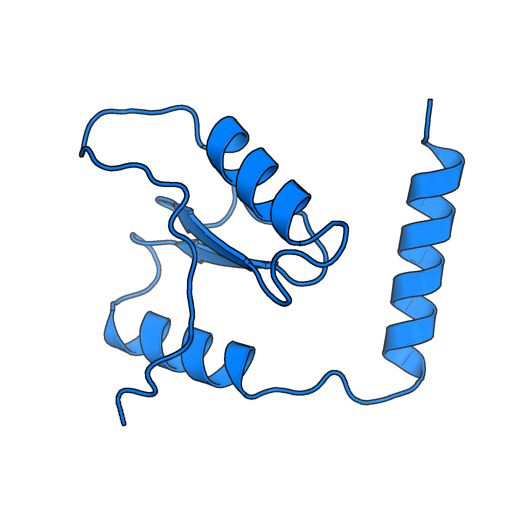 A 1 88 ? -4.306 6.352 17.883 1.00 77.25 88 ARG A N 1
ATOM 658 C CA . ARG A 1 88 ? -3.497 7.030 16.854 1.00 77.25 88 ARG A CA 1
ATOM 659 C C . ARG A 1 88 ? -4.270 7.224 15.549 1.00 77.25 88 ARG A C 1
ATOM 661 O O . ARG A 1 88 ? -4.153 8.276 14.932 1.00 77.25 88 ARG A O 1
ATOM 668 N N . LEU A 1 89 ? -5.078 6.243 15.141 1.00 77.94 89 LEU A N 1
ATOM 669 C CA . LEU A 1 89 ? -5.957 6.379 13.974 1.00 77.94 89 LEU A CA 1
ATOM 670 C C . LEU A 1 89 ? -6.977 7.504 14.171 1.00 77.94 89 LEU A C 1
ATOM 672 O O . LEU A 1 89 ? -7.192 8.299 13.260 1.00 77.94 89 LEU A O 1
ATOM 676 N N . ASN A 1 90 ? -7.548 7.617 15.372 1.00 79.88 90 ASN A N 1
ATOM 677 C CA . ASN A 1 90 ? -8.466 8.702 15.703 1.00 79.88 90 ASN A CA 1
ATOM 678 C C . ASN A 1 90 ? -7.766 10.070 15.623 1.00 79.88 90 ASN A C 1
ATOM 680 O O . ASN A 1 90 ? -8.319 10.985 15.028 1.00 79.88 90 ASN A O 1
ATOM 684 N N . GLN A 1 91 ? -6.524 10.192 16.107 1.00 82.81 91 GLN A N 1
ATOM 685 C CA . GLN A 1 91 ? -5.731 11.426 15.973 1.00 82.81 91 GLN A CA 1
ATOM 686 C C . GLN A 1 91 ? -5.463 11.803 14.510 1.00 82.81 91 GLN A C 1
ATOM 688 O O . GLN A 1 91 ? -5.552 12.973 14.145 1.00 82.81 91 GLN A O 1
ATOM 693 N N . ILE A 1 92 ? -5.138 10.824 13.658 1.00 83.31 92 ILE A N 1
ATOM 694 C CA . ILE A 1 92 ? -4.962 11.064 12.217 1.00 83.31 92 ILE A CA 1
ATOM 695 C C . ILE A 1 92 ? -6.271 11.580 11.620 1.00 83.31 92 ILE A C 1
ATOM 697 O O . ILE A 1 92 ? -6.258 12.578 10.905 1.00 83.31 92 ILE A O 1
ATOM 701 N N . LYS A 1 93 ? -7.399 10.955 11.966 1.00 83.69 93 LYS A N 1
ATOM 702 C CA . LYS A 1 93 ? -8.724 11.368 11.501 1.00 83.69 93 LYS A CA 1
ATOM 703 C C . LYS A 1 93 ? -9.079 12.791 11.946 1.00 83.69 93 LYS A C 1
ATOM 705 O O . LYS A 1 93 ? -9.557 13.572 11.133 1.00 83.69 93 LYS A O 1
ATOM 710 N N . GLU A 1 94 ? -8.789 13.155 13.193 1.00 87.31 94 GLU A N 1
ATOM 711 C CA . GLU A 1 94 ? -8.983 14.520 13.704 1.00 87.31 94 GLU A CA 1
ATOM 712 C C . GLU A 1 94 ? -8.160 15.550 12.913 1.00 87.31 94 GLU A C 1
ATOM 714 O O . GLU A 1 94 ? -8.649 16.633 12.584 1.00 87.31 94 GLU A O 1
ATOM 719 N N . ILE A 1 95 ? -6.912 15.217 12.563 1.00 86.44 95 ILE A N 1
ATOM 720 C CA . ILE A 1 95 ? -6.068 16.064 11.709 1.00 86.44 95 ILE A CA 1
ATOM 721 C C . ILE A 1 95 ? -6.673 16.167 10.302 1.00 86.44 95 ILE A C 1
ATOM 723 O O . ILE A 1 95 ? -6.785 17.270 9.770 1.00 86.44 95 ILE A O 1
ATOM 727 N N . GLU A 1 96 ? -7.086 15.049 9.702 1.00 85.44 96 GLU A N 1
ATOM 728 C CA . GLU A 1 96 ? -7.732 15.040 8.385 1.00 85.44 96 GLU A CA 1
ATOM 729 C C . GLU A 1 96 ? -9.001 15.903 8.369 1.00 85.44 96 GLU A C 1
ATOM 731 O O . GLU A 1 96 ? -9.203 16.655 7.421 1.00 85.44 96 GLU A O 1
ATOM 736 N N . GLU A 1 97 ? -9.831 15.845 9.413 1.00 87.81 97 GLU A N 1
ATOM 737 C CA . GLU A 1 97 ? -11.030 16.678 9.564 1.00 87.81 97 GLU A CA 1
ATOM 738 C C . GLU A 1 97 ? -10.681 18.162 9.716 1.00 87.81 97 GLU A C 1
ATOM 740 O O . GLU A 1 97 ? -11.295 19.003 9.063 1.00 87.81 97 GLU A O 1
ATOM 745 N N . LYS A 1 98 ? -9.648 18.492 10.501 1.00 91.06 98 LYS A N 1
ATOM 746 C CA . LYS A 1 98 ? -9.174 19.873 10.683 1.00 91.06 98 LYS A CA 1
ATOM 747 C C . LYS A 1 98 ? -8.707 20.523 9.378 1.00 91.06 98 LYS A C 1
ATOM 749 O O . LYS A 1 98 ? -8.879 21.727 9.201 1.00 91.06 98 LYS A O 1
ATOM 754 N N . TYR A 1 99 ? -8.068 19.753 8.499 1.00 89.44 99 TYR A N 1
ATOM 755 C CA . TYR A 1 99 ? -7.527 20.246 7.227 1.00 89.44 99 TYR A CA 1
ATOM 756 C C . TYR A 1 99 ? -8.412 19.915 6.019 1.00 89.44 99 TYR A C 1
ATOM 758 O O . TYR A 1 99 ? -8.033 20.223 4.884 1.00 89.44 99 TYR A O 1
ATOM 766 N N . ARG A 1 100 ? -9.590 19.321 6.242 1.00 81.06 100 ARG A N 1
ATOM 767 C CA . ARG A 1 100 ? -10.589 19.108 5.197 1.00 81.06 100 ARG A CA 1
ATOM 768 C C . ARG A 1 100 ? -11.121 20.478 4.764 1.00 81.06 100 ARG A C 1
ATOM 770 O O . ARG A 1 100 ? -11.723 21.188 5.564 1.00 81.06 100 ARG A O 1
ATOM 777 N N . LYS A 1 101 ? -10.824 20.861 3.521 1.00 64.81 101 LYS A N 1
ATOM 778 C CA . LYS A 1 101 ? -11.408 22.046 2.878 1.00 64.81 101 LYS A CA 1
ATOM 779 C C . LYS A 1 101 ? -12.865 21.805 2.515 1.00 64.81 101 LYS A C 1
ATOM 781 O O . LYS A 1 101 ? -13.183 20.649 2.153 1.00 64.81 101 LYS A O 1
#

Secondary structure (DSSP, 8-state):
-------------SSS---HHHHHHHHHHHHTTTS-S-EEEEESSSSTT---TTEEEEETTTS-HHHHHHHHHHHHH-----HHHHHHHHHHHHHHHHT--

Sequence (101 aa):
ENKRIAYKDFGTYSQESVDYPKYASSVTESVKPGECERGILCCGTGVGISIAANIICLGERVTGEGLALMVDNAWLNTELTGEKHQIRLNQIKEIEEKYRK